Protein AF-A0A4D9DCH9-F1 (afdb_monomer)

Radius of gyration: 17.8 Å; Cα contacts (8 Å, |Δi|>4): 34; chains: 1; bounding box: 40×25×42 Å

Nearest PDB structures (foldseek):
  8eld-assembly1_J  TM=4.268E-01  e=7.715E+00  Shigella phage Buco
  8eld-assembly1_H-3  TM=4.179E-01  e=8.736E+00  Shigella phage Buco
  8eld-assembly1_H-5  TM=4.179E-01  e=8.736E+00  Shigella phage Buco
  8eld-assembly1_H-7  TM=4.179E-01  e=8.736E+00  Shigella phage Buco

pLDDT: mean 89.06, std 9.92, range [58.44, 98.38]

Solvent-accessible surface area (backbone atoms only — not comparable to full-atom values): 5728 Å² total; per-residue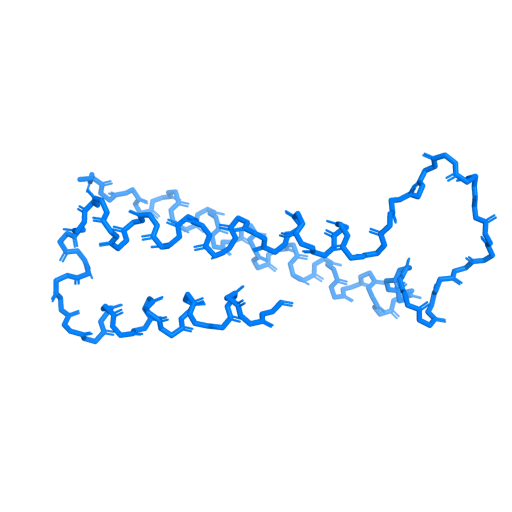 (Å²): 132,87,84,57,68,69,58,55,50,51,52,52,51,49,53,52,51,52,51,51,50,50,49,63,47,44,75,76,48,70,69,72,50,80,94,52,46,66,80,90,64,71,71,89,81,60,71,59,66,70,58,49,52,49,67,67,45,44,59,66,19,51,54,58,46,48,43,64,74,76,57,68,45,80,78,47,63,50,65,68,49,36,49,57,53,48,52,49,30,55,52,41,72,75,103

Organism: NCBI:txid55544

Secondary structure (DSSP, 8-state):
----HHHHHHHHHHHHHHHHHHHHHHTTS--SSGGG--S---GGG---HHHHHHHHHHHHHHHHHHIIIII--GGG-SHHHHHHHHHHHHHHHH-

Structure (mmCIF, N/CA/C/O backbone):
data_AF-A0A4D9DCH9-F1
#
_entry.id   AF-A0A4D9DCH9-F1
#
loop_
_atom_site.group_PDB
_atom_site.id
_atom_site.type_symbol
_atom_site.label_atom_id
_atom_site.label_alt_id
_atom_site.label_comp_id
_atom_site.label_asym_id
_atom_site.label_entity_id
_atom_site.label_seq_id
_atom_site.pdbx_PDB_ins_code
_atom_site.Cartn_x
_atom_site.Cartn_y
_atom_site.Cartn_z
_atom_site.occupancy
_atom_site.B_iso_or_equiv
_atom_site.auth_seq_id
_atom_site.auth_comp_id
_atom_site.auth_asym_id
_atom_site.auth_atom_id
_atom_site.pdbx_PDB_model_num
ATOM 1 N N . MET A 1 1 ? -14.049 -9.104 17.019 1.00 58.44 1 MET A N 1
ATOM 2 C CA . MET A 1 1 ? -12.603 -9.196 16.699 1.00 58.44 1 MET A CA 1
ATOM 3 C C . MET A 1 1 ? -11.830 -8.583 17.853 1.00 58.44 1 MET A C 1
ATOM 5 O O . MET A 1 1 ? -12.034 -7.407 18.130 1.00 58.44 1 MET A O 1
ATOM 9 N N . GLN A 1 2 ? -11.020 -9.369 18.563 1.00 72.00 2 GLN A N 1
ATOM 10 C CA . GLN A 1 2 ? -10.140 -8.842 19.611 1.00 72.00 2 GLN A CA 1
ATOM 11 C C . GLN A 1 2 ? -9.042 -7.993 18.959 1.00 72.00 2 GLN A C 1
ATOM 13 O O . GLN A 1 2 ? -8.495 -8.366 17.922 1.00 72.00 2 GLN A O 1
ATOM 18 N N . CYS A 1 3 ? -8.765 -6.820 19.524 1.00 79.94 3 CYS A N 1
ATOM 19 C CA . CYS A 1 3 ? -7.698 -5.958 19.030 1.00 79.94 3 CYS A CA 1
ATOM 20 C C . CYS A 1 3 ? -6.360 -6.455 19.578 1.00 79.94 3 CYS A C 1
ATOM 22 O O . CYS A 1 3 ? -6.206 -6.540 20.793 1.00 79.94 3 CYS A O 1
ATOM 24 N N . SER A 1 4 ? -5.410 -6.763 18.690 1.00 91.50 4 SER A N 1
ATOM 25 C CA . SER A 1 4 ? -4.030 -7.077 19.066 1.00 91.50 4 SER A CA 1
ATOM 26 C C . SER A 1 4 ? -3.138 -5.851 18.827 1.00 91.50 4 SER A C 1
ATOM 28 O O . SER A 1 4 ? -2.768 -5.582 17.679 1.00 91.50 4 SER A O 1
ATOM 30 N N . PRO A 1 5 ? -2.817 -5.065 19.873 1.00 92.06 5 PRO A N 1
ATOM 31 C CA . PRO A 1 5 ? -2.019 -3.849 19.724 1.00 92.06 5 PRO A CA 1
ATOM 32 C C . PRO A 1 5 ? -0.573 -4.154 19.312 1.00 92.06 5 PRO A C 1
ATOM 34 O O . PRO A 1 5 ? 0.013 -3.395 18.545 1.00 92.06 5 PRO A O 1
ATOM 37 N N . SER A 1 6 ? -0.018 -5.284 19.759 1.00 95.50 6 SER A N 1
ATOM 38 C CA . SER A 1 6 ? 1.328 -5.728 19.383 1.00 95.50 6 SER A CA 1
ATOM 39 C C . SER A 1 6 ? 1.427 -6.030 17.891 1.00 95.50 6 SER A C 1
ATOM 41 O O . SER A 1 6 ? 2.376 -5.596 17.242 1.00 95.50 6 SER A O 1
ATOM 43 N N . LEU A 1 7 ? 0.421 -6.705 17.324 1.00 95.31 7 LEU A N 1
ATOM 44 C CA . LEU A 1 7 ? 0.368 -6.977 15.890 1.00 95.31 7 LEU A CA 1
ATOM 45 C C . LEU A 1 7 ? 0.232 -5.681 15.079 1.00 95.31 7 LEU A C 1
ATOM 47 O O . LEU A 1 7 ? 0.936 -5.503 14.088 1.00 95.31 7 LEU A O 1
ATOM 51 N N . ALA A 1 8 ? -0.639 -4.762 15.510 1.00 94.00 8 ALA A N 1
ATOM 52 C CA . ALA A 1 8 ? -0.814 -3.472 14.842 1.00 94.00 8 ALA A CA 1
ATOM 53 C C . ALA A 1 8 ? 0.487 -2.653 14.826 1.00 94.00 8 ALA A C 1
ATOM 55 O O . ALA A 1 8 ? 0.859 -2.105 13.787 1.00 94.00 8 ALA A O 1
ATOM 56 N N . LEU A 1 9 ? 1.207 -2.614 15.952 1.00 97.12 9 LEU A N 1
ATOM 57 C CA . LEU A 1 9 ? 2.499 -1.940 16.050 1.00 97.12 9 LEU A CA 1
ATOM 58 C C . LEU A 1 9 ? 3.560 -2.612 15.169 1.00 97.12 9 LEU A C 1
ATOM 60 O O . LEU A 1 9 ? 4.267 -1.912 14.450 1.00 97.12 9 LEU A O 1
ATOM 64 N N . ALA A 1 10 ? 3.639 -3.946 15.178 1.00 97.81 10 ALA A N 1
ATOM 65 C CA . ALA A 1 10 ? 4.606 -4.701 14.382 1.00 97.81 10 ALA A CA 1
ATOM 66 C C . ALA A 1 10 ? 4.404 -4.517 12.868 1.00 97.81 10 ALA A C 1
ATOM 68 O O . ALA A 1 10 ? 5.366 -4.321 12.132 1.00 97.81 10 ALA A O 1
ATOM 69 N N . LEU A 1 11 ? 3.158 -4.540 12.387 1.00 96.94 11 LEU A N 1
ATOM 70 C CA . LEU A 1 11 ? 2.865 -4.306 10.969 1.00 96.94 11 LEU A CA 1
ATOM 71 C C . LEU A 1 11 ? 3.126 -2.849 10.566 1.00 96.94 11 LEU A C 1
ATOM 73 O O . LEU A 1 11 ? 3.633 -2.594 9.475 1.00 96.94 11 LEU A O 1
ATOM 77 N N . SER A 1 12 ? 2.830 -1.898 11.456 1.00 97.56 12 SER A N 1
ATOM 78 C CA . SER A 1 12 ? 3.096 -0.475 11.210 1.00 97.56 12 SER A CA 1
ATOM 79 C C . SER A 1 12 ? 4.599 -0.181 11.166 1.00 97.56 12 SER A C 1
ATOM 81 O O . SER A 1 12 ? 5.058 0.549 10.286 1.00 97.56 12 SER A O 1
ATOM 83 N N . SER A 1 13 ? 5.383 -0.776 12.072 1.00 98.12 13 SER A N 1
ATOM 84 C CA . SER A 1 13 ? 6.841 -0.628 12.081 1.00 98.12 13 SER A CA 1
ATOM 85 C C . SER A 1 13 ? 7.484 -1.303 10.872 1.00 98.12 13 SER A C 1
ATOM 87 O O . SER A 1 13 ? 8.368 -0.713 10.253 1.00 98.12 13 SER A O 1
ATOM 89 N N . LEU A 1 14 ? 6.997 -2.484 10.475 1.00 98.25 14 LEU A N 1
ATOM 90 C CA . LEU A 1 14 ? 7.433 -3.162 9.257 1.00 98.25 14 LEU A CA 1
ATOM 91 C C . LEU A 1 14 ? 7.181 -2.300 8.014 1.00 98.25 14 LEU A C 1
ATOM 93 O O . LEU A 1 14 ? 8.078 -2.160 7.186 1.00 98.25 14 LEU A O 1
ATOM 97 N N . LEU A 1 15 ? 5.997 -1.689 7.895 1.00 98.06 15 LEU A N 1
ATOM 98 C CA . LEU A 1 15 ? 5.672 -0.798 6.778 1.00 98.06 15 LEU A CA 1
ATOM 99 C C . LEU A 1 15 ? 6.616 0.412 6.727 1.00 98.06 15 LEU A C 1
ATOM 101 O O . LEU A 1 15 ? 7.127 0.745 5.658 1.00 98.06 15 LEU A O 1
ATOM 105 N N . GLY A 1 16 ? 6.893 1.032 7.878 1.00 98.38 16 GLY A N 1
ATOM 106 C CA . GLY A 1 16 ? 7.848 2.138 7.981 1.00 98.38 16 GLY A CA 1
ATOM 107 C C . GLY A 1 16 ? 9.278 1.729 7.608 1.00 98.38 16 GLY A C 1
ATOM 108 O O . GLY A 1 16 ? 9.931 2.416 6.824 1.00 98.38 16 GLY A O 1
ATOM 109 N N . ALA A 1 17 ? 9.748 0.582 8.107 1.00 98.38 17 ALA A N 1
ATOM 110 C CA . ALA A 1 17 ? 11.076 0.050 7.809 1.00 98.38 17 ALA A CA 1
ATOM 111 C C . ALA A 1 17 ? 11.242 -0.305 6.322 1.00 98.38 17 ALA A C 1
ATOM 113 O O . ALA A 1 17 ? 12.250 0.052 5.712 1.00 98.38 17 ALA A O 1
ATOM 114 N N . LEU A 1 18 ? 10.239 -0.952 5.718 1.00 98.25 18 LEU A N 1
ATOM 115 C CA . LEU A 1 18 ? 10.215 -1.232 4.281 1.00 98.25 18 LEU A CA 1
ATOM 116 C C . LEU A 1 18 ? 10.193 0.061 3.464 1.00 98.25 18 LEU A C 1
ATOM 118 O O . LEU A 1 18 ? 10.932 0.166 2.490 1.00 98.25 18 LEU A O 1
ATOM 122 N N . GLY A 1 19 ? 9.403 1.058 3.871 1.00 97.44 19 GLY A N 1
ATOM 123 C CA . GLY A 1 19 ? 9.372 2.370 3.227 1.00 97.44 19 GLY A CA 1
ATOM 124 C C . GLY A 1 19 ? 10.735 3.065 3.249 1.00 97.44 19 GLY A C 1
ATOM 125 O O . GLY A 1 19 ? 11.197 3.542 2.214 1.00 97.44 19 GLY A O 1
ATOM 126 N N . PHE A 1 20 ? 11.417 3.059 4.397 1.00 98.06 20 PHE A N 1
ATOM 127 C CA . PHE A 1 20 ? 12.762 3.621 4.528 1.00 98.06 20 PHE A CA 1
ATOM 128 C C . PHE A 1 20 ? 13.790 2.860 3.683 1.00 98.06 20 PHE A C 1
ATOM 130 O O . PHE A 1 20 ? 14.559 3.472 2.944 1.00 98.06 20 PHE A O 1
ATOM 137 N N . LEU 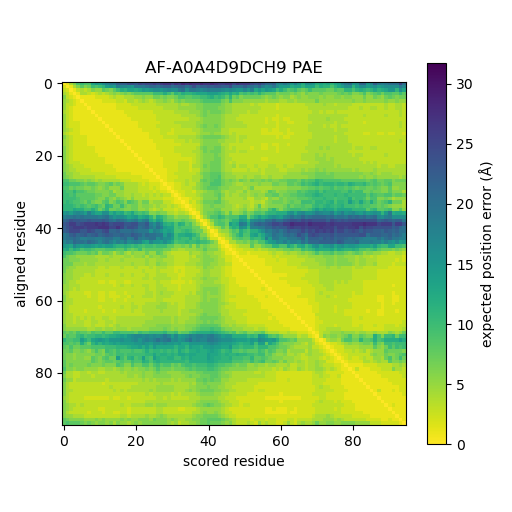A 1 21 ? 13.764 1.526 3.722 1.00 97.50 21 LEU A N 1
ATOM 138 C CA . LEU A 1 21 ? 14.630 0.691 2.893 1.00 97.50 21 LEU A CA 1
ATOM 139 C C . LEU A 1 21 ? 14.416 0.983 1.403 1.00 97.50 21 LEU A C 1
ATOM 141 O O . LEU A 1 21 ? 15.379 1.219 0.674 1.00 97.50 21 LEU A O 1
ATOM 145 N N . LEU A 1 22 ? 13.160 1.006 0.950 1.00 96.00 22 LEU A N 1
ATOM 146 C CA . LEU A 1 22 ? 12.811 1.315 -0.433 1.00 96.00 22 LEU A CA 1
ATOM 147 C C . LEU A 1 22 ? 13.245 2.727 -0.816 1.00 96.00 22 LEU A C 1
ATOM 149 O O . LEU A 1 22 ? 13.735 2.906 -1.927 1.00 96.00 22 LEU A O 1
ATOM 153 N N . LEU A 1 23 ? 13.128 3.712 0.075 1.00 96.69 23 LEU A N 1
ATOM 154 C CA . LEU A 1 23 ? 13.649 5.056 -0.158 1.00 96.69 23 LEU A CA 1
ATOM 155 C C . LEU A 1 23 ? 15.168 5.021 -0.374 1.00 96.69 23 LEU A C 1
ATOM 157 O O . LEU A 1 23 ? 15.643 5.502 -1.400 1.00 96.69 23 LEU A O 1
ATOM 161 N N . CYS A 1 24 ? 15.927 4.386 0.523 1.00 97.12 24 CYS A N 1
ATOM 162 C CA . CYS A 1 24 ? 17.379 4.248 0.385 1.00 97.12 24 CYS A CA 1
ATOM 163 C C . CYS A 1 24 ? 17.789 3.549 -0.919 1.00 97.12 24 CYS A C 1
ATOM 165 O O . CYS A 1 24 ? 18.776 3.939 -1.543 1.00 97.12 24 CYS A O 1
ATOM 167 N N . LEU A 1 25 ? 17.038 2.530 -1.344 1.00 94.94 25 LEU A N 1
ATOM 168 C CA . LEU A 1 25 ? 17.274 1.833 -2.609 1.00 94.94 25 LEU A CA 1
ATOM 169 C C . LEU A 1 25 ? 16.939 2.717 -3.818 1.00 94.94 25 LEU A C 1
ATOM 171 O O . LEU A 1 25 ? 17.740 2.791 -4.748 1.00 94.94 25 LEU A O 1
ATOM 175 N N . ASN A 1 26 ? 15.812 3.436 -3.784 1.00 93.44 26 ASN A N 1
ATOM 176 C CA . ASN A 1 26 ? 15.380 4.315 -4.876 1.00 93.44 26 ASN A CA 1
ATOM 177 C C . ASN A 1 26 ? 16.281 5.546 -5.054 1.00 93.44 26 ASN A C 1
ATOM 179 O O . ASN A 1 26 ? 16.374 6.063 -6.163 1.00 93.44 26 ASN A O 1
ATOM 183 N N . LEU A 1 27 ? 16.991 5.978 -4.004 1.00 94.38 27 LEU A N 1
ATOM 184 C CA . LEU A 1 27 ? 18.042 6.997 -4.113 1.00 94.38 27 LEU A CA 1
ATOM 185 C C . LEU A 1 27 ? 19.254 6.518 -4.928 1.00 94.38 27 LEU A C 1
ATOM 187 O O . LEU A 1 27 ? 19.985 7.342 -5.471 1.00 94.38 27 LEU A O 1
ATOM 191 N N . ARG A 1 28 ? 19.484 5.201 -5.011 1.00 93.38 28 ARG A N 1
ATOM 192 C CA . ARG A 1 28 ? 20.593 4.611 -5.779 1.00 93.38 28 ARG A CA 1
ATOM 193 C C . ARG A 1 28 ? 20.171 4.222 -7.189 1.00 93.38 28 ARG A C 1
ATOM 195 O O . ARG A 1 28 ? 20.925 4.440 -8.131 1.00 93.38 28 ARG A O 1
ATOM 202 N N . ALA A 1 29 ? 18.996 3.616 -7.326 1.00 90.31 29 ALA A N 1
ATOM 203 C CA . ALA A 1 29 ? 18.461 3.184 -8.607 1.00 90.31 29 ALA A CA 1
ATOM 204 C C . ALA A 1 29 ? 16.926 3.230 -8.594 1.00 90.31 29 ALA A C 1
ATOM 206 O O . ALA A 1 29 ? 16.318 2.704 -7.660 1.00 90.31 29 ALA A O 1
ATOM 207 N N . PRO A 1 30 ? 16.281 3.804 -9.624 1.00 88.25 30 PRO A N 1
ATOM 208 C CA . PRO A 1 30 ? 14.829 3.874 -9.681 1.00 88.25 30 PRO A CA 1
ATOM 209 C C . PRO A 1 30 ? 14.203 2.483 -9.828 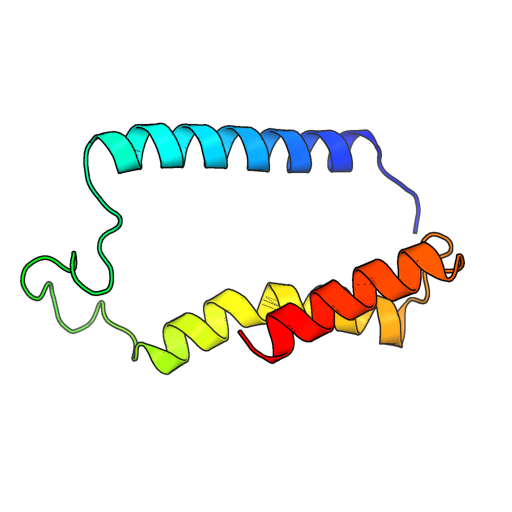1.00 88.25 30 PRO A C 1
ATOM 211 O O . PRO A 1 30 ? 14.781 1.572 -10.427 1.00 88.25 30 PRO A O 1
ATOM 214 N N . ALA A 1 31 ? 12.974 2.336 -9.334 1.00 85.88 31 ALA A N 1
ATOM 215 C CA . ALA A 1 31 ? 12.186 1.129 -9.543 1.00 85.88 31 ALA A CA 1
ATOM 216 C C . ALA A 1 31 ? 12.060 0.788 -11.042 1.00 85.88 31 ALA A C 1
ATOM 218 O O . ALA A 1 31 ? 11.708 1.633 -11.866 1.00 85.88 31 ALA A O 1
ATOM 219 N N . ARG A 1 32 ? 12.324 -0.480 -11.381 1.00 85.56 32 ARG A N 1
ATOM 220 C CA . ARG A 1 32 ? 12.423 -0.998 -12.757 1.00 85.56 32 ARG A CA 1
ATOM 221 C C . ARG A 1 32 ? 11.059 -1.248 -13.410 1.00 85.56 32 ARG A C 1
ATOM 223 O O . ARG A 1 32 ? 10.760 -2.357 -13.846 1.00 85.56 32 ARG A O 1
ATOM 230 N N . TYR A 1 33 ? 10.225 -0.219 -13.473 1.00 85.50 33 TYR A N 1
ATOM 231 C CA . TYR A 1 33 ? 8.955 -0.232 -14.196 1.00 85.50 33 TYR A CA 1
ATOM 232 C C . TYR A 1 33 ? 8.765 1.075 -14.980 1.00 85.50 33 TYR A C 1
ATOM 234 O O . TYR A 1 33 ? 9.439 2.080 -14.729 1.00 85.50 33 TYR A O 1
ATOM 242 N N . GLY A 1 34 ? 7.852 1.071 -15.955 1.00 85.31 34 GLY A N 1
ATOM 243 C CA . GLY A 1 34 ? 7.555 2.250 -16.770 1.00 85.31 34 GLY A CA 1
ATOM 244 C C . GLY A 1 34 ? 8.788 2.753 -17.527 1.00 85.31 34 GLY A C 1
ATOM 245 O O . GLY A 1 34 ? 9.473 1.979 -18.189 1.00 85.31 34 GLY A O 1
ATOM 246 N N . LYS A 1 35 ? 9.097 4.050 -17.406 1.00 85.31 35 LYS A N 1
ATOM 247 C CA . LYS A 1 35 ? 10.220 4.685 -18.123 1.00 85.31 35 LYS A CA 1
ATOM 248 C C . LYS A 1 35 ? 11.609 4.173 -17.715 1.00 85.31 35 LYS A C 1
ATOM 250 O O . LYS A 1 35 ? 12.553 4.339 -18.475 1.00 85.31 35 LYS A O 1
ATOM 255 N N . HIS A 1 36 ? 11.734 3.576 -16.527 1.00 83.50 36 HIS A N 1
ATOM 256 C CA . HIS A 1 36 ? 12.995 3.021 -16.015 1.00 83.50 36 HIS A CA 1
ATOM 257 C C . HIS A 1 36 ? 13.087 1.506 -16.221 1.00 83.50 36 HIS A C 1
ATOM 259 O O . HIS A 1 36 ? 13.904 0.831 -15.595 1.00 83.50 36 HIS A O 1
ATOM 265 N N . GLN A 1 37 ? 12.222 0.945 -17.067 1.00 79.81 37 GLN A N 1
ATOM 266 C CA . GLN A 1 37 ? 12.338 -0.443 -17.465 1.00 79.81 37 GLN A CA 1
ATOM 267 C C . GLN A 1 37 ? 13.604 -0.612 -18.316 1.00 79.81 37 GLN A C 1
ATOM 269 O O . GLN A 1 37 ? 13.671 -0.166 -19.460 1.00 79.81 37 GLN A O 1
ATOM 274 N N . GLU A 1 38 ? 14.624 -1.243 -17.734 1.00 71.88 38 GLU A N 1
ATOM 275 C CA . GLU A 1 38 ? 15.832 -1.644 -18.454 1.00 71.88 38 GLU A CA 1
ATOM 276 C C . GLU A 1 38 ? 15.491 -2.630 -19.592 1.00 71.88 38 GLU A C 1
ATOM 278 O O . GLU A 1 38 ? 14.389 -3.190 -19.648 1.00 71.88 38 GLU A O 1
ATOM 283 N N . LYS A 1 39 ? 16.449 -2.827 -20.514 1.00 69.50 39 LYS A N 1
ATOM 284 C CA . LYS A 1 39 ? 16.316 -3.642 -21.734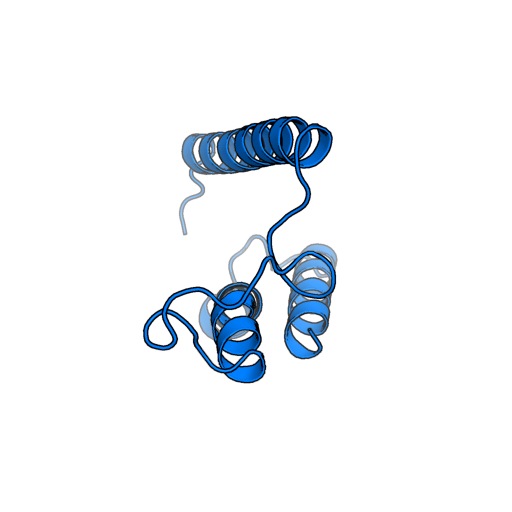 1.00 69.50 39 LYS A CA 1
ATOM 285 C C . LYS A 1 39 ? 15.516 -4.930 -21.492 1.00 69.50 39 LYS A C 1
ATOM 287 O O . LYS A 1 39 ? 15.703 -5.572 -20.459 1.00 69.50 39 LYS A O 1
ATOM 292 N N . PRO A 1 40 ? 14.664 -5.335 -22.452 1.00 61.56 40 PRO A N 1
ATOM 293 C CA . PRO A 1 40 ? 13.743 -6.451 -22.292 1.00 61.56 40 PRO A CA 1
ATOM 294 C C . PRO A 1 40 ? 14.444 -7.705 -21.742 1.00 61.56 40 PRO A C 1
ATOM 296 O O . PRO A 1 40 ? 15.140 -8.404 -22.472 1.00 61.56 40 PRO A O 1
ATOM 299 N N . GLY A 1 41 ? 14.232 -8.003 -20.455 1.00 63.50 41 GLY A N 1
ATOM 300 C CA . GLY A 1 41 ? 14.609 -9.279 -19.848 1.00 63.50 41 GLY A CA 1
ATOM 301 C C . GLY A 1 41 ? 13.802 -10.437 -20.444 1.00 63.50 41 GLY A C 1
ATOM 302 O O . GLY A 1 41 ? 12.928 -10.231 -21.294 1.00 63.50 41 GLY A O 1
ATOM 303 N N . LYS A 1 42 ? 14.065 -11.667 -19.991 1.00 67.12 42 LYS A N 1
ATOM 304 C CA . LYS A 1 42 ? 13.425 -12.878 -20.530 1.00 67.12 42 LYS A CA 1
ATOM 305 C C . LYS A 1 42 ? 11.887 -12.715 -20.619 1.00 67.12 42 LYS A C 1
ATOM 307 O O . LYS A 1 42 ? 11.262 -12.376 -19.614 1.00 67.12 42 LYS A O 1
ATOM 312 N N . PRO A 1 43 ? 11.265 -12.926 -21.794 1.00 59.72 43 PRO A N 1
ATOM 313 C CA . PRO A 1 43 ? 9.854 -12.599 -22.033 1.00 59.72 43 PRO A CA 1
ATOM 314 C C . PRO A 1 43 ? 8.865 -13.382 -21.156 1.00 59.72 43 PRO A C 1
ATOM 316 O O . PRO A 1 43 ? 7.805 -12.856 -20.841 1.00 59.72 43 PRO A O 1
ATOM 319 N N . TRP A 1 44 ? 9.227 -14.580 -20.688 1.00 64.50 44 TRP A N 1
ATOM 320 C CA . TRP A 1 44 ? 8.392 -15.402 -19.800 1.00 64.50 44 TRP A CA 1
ATOM 321 C C . TRP A 1 44 ? 8.253 -14.853 -18.372 1.00 64.50 44 TRP A C 1
ATOM 323 O O . TRP A 1 44 ? 7.364 -15.274 -17.642 1.00 64.50 44 TRP A O 1
ATOM 333 N N . ALA A 1 45 ? 9.099 -13.903 -17.966 1.00 68.06 45 ALA A N 1
ATOM 334 C CA . ALA A 1 45 ? 9.018 -13.253 -16.658 1.00 68.06 45 ALA A CA 1
ATOM 335 C C . ALA A 1 45 ? 8.138 -11.986 -16.673 1.00 68.06 45 ALA A C 1
ATOM 337 O O . ALA A 1 45 ? 8.173 -11.203 -15.725 1.00 68.06 45 ALA A O 1
ATOM 338 N N . ARG A 1 46 ? 7.384 -11.736 -17.756 1.00 77.31 46 ARG A N 1
ATOM 339 C CA . ARG A 1 46 ? 6.518 -10.559 -17.889 1.00 77.31 46 ARG A CA 1
ATOM 340 C C . ARG A 1 46 ? 5.050 -10.942 -17.920 1.00 77.31 46 ARG A C 1
ATOM 342 O O . ARG A 1 46 ? 4.618 -11.769 -18.713 1.00 77.31 46 ARG A O 1
ATOM 349 N N . VAL A 1 47 ? 4.287 -10.252 -17.085 1.00 86.50 47 VAL A N 1
ATOM 350 C CA . VAL A 1 47 ? 2.827 -10.250 -17.097 1.00 86.50 47 VAL A CA 1
ATOM 351 C C . VAL A 1 47 ? 2.320 -9.004 -17.831 1.00 86.50 47 VAL A C 1
ATOM 353 O O . VAL A 1 47 ? 2.998 -7.970 -17.814 1.00 86.50 47 VAL A O 1
ATOM 356 N N . PRO A 1 48 ? 1.139 -9.056 -18.475 1.00 89.62 48 PRO A N 1
ATOM 357 C CA . PRO A 1 48 ? 0.517 -7.866 -19.042 1.00 89.62 48 PRO A CA 1
ATOM 358 C C . PRO A 1 48 ? 0.363 -6.789 -17.966 1.00 89.62 48 PRO A C 1
ATOM 360 O O . PRO A 1 48 ? -0.158 -7.068 -16.887 1.00 89.62 48 PRO A O 1
ATOM 363 N N . ALA A 1 49 ? 0.785 -5.556 -18.258 1.00 88.62 49 ALA A N 1
ATOM 364 C CA . ALA A 1 49 ? 0.820 -4.478 -17.266 1.00 88.62 49 ALA A CA 1
ATOM 365 C C . ALA A 1 49 ? -0.543 -4.246 -16.593 1.00 88.62 49 ALA A C 1
ATOM 367 O O . ALA A 1 49 ? -0.603 -4.053 -15.386 1.00 88.62 49 ALA A O 1
ATOM 368 N N . ARG A 1 50 ? -1.641 -4.342 -17.355 1.00 91.00 50 ARG A N 1
ATOM 369 C CA . ARG A 1 50 ?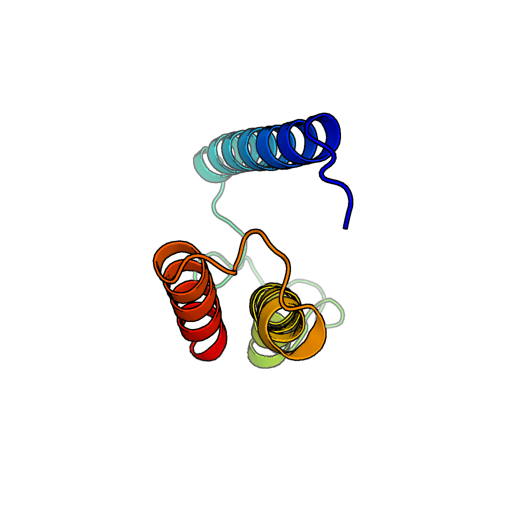 -3.007 -4.222 -16.819 1.00 91.00 50 ARG A CA 1
ATOM 370 C C . ARG A 1 50 ? -3.314 -5.297 -15.777 1.00 91.00 50 ARG A C 1
ATOM 372 O O . ARG A 1 50 ? -3.851 -4.981 -14.726 1.00 91.00 50 ARG A O 1
ATOM 379 N N . CYS A 1 51 ? -2.941 -6.548 -16.050 1.00 92.06 51 CYS A N 1
ATOM 380 C CA . CYS A 1 51 ? -3.115 -7.647 -15.103 1.00 92.06 51 CYS A CA 1
ATOM 381 C C . CYS A 1 51 ? -2.221 -7.457 -13.876 1.00 92.06 51 CYS A C 1
ATOM 383 O O . CYS A 1 51 ? -2.682 -7.660 -12.763 1.00 92.06 51 CYS A O 1
ATOM 385 N N . ALA A 1 52 ? -0.968 -7.036 -14.073 1.00 92.00 52 ALA A N 1
ATOM 386 C CA . ALA A 1 52 ? -0.035 -6.788 -12.979 1.00 92.00 52 ALA A CA 1
ATOM 387 C C . ALA A 1 52 ? -0.585 -5.745 -11.997 1.00 92.00 52 ALA A C 1
ATOM 389 O O . ALA A 1 52 ? -0.688 -6.028 -10.810 1.00 92.00 52 ALA A O 1
ATOM 390 N N . TRP A 1 53 ? -1.003 -4.584 -12.510 1.00 93.19 53 TRP A N 1
ATOM 391 C CA . TRP A 1 53 ? -1.592 -3.514 -11.705 1.00 93.19 53 TRP A CA 1
ATOM 392 C C . TRP A 1 53 ? -2.900 -3.946 -11.048 1.00 93.19 53 TRP A C 1
ATOM 394 O O . TRP A 1 53 ? -3.053 -3.771 -9.844 1.00 93.19 53 TRP A O 1
ATOM 404 N N . PHE A 1 54 ? -3.799 -4.591 -11.798 1.00 95.31 54 PHE A N 1
ATOM 405 C CA . PHE A 1 54 ? -5.065 -5.064 -11.244 1.00 95.31 54 PHE A CA 1
ATOM 406 C C . PHE A 1 54 ? -4.848 -6.041 -10.082 1.00 95.31 54 PHE A C 1
ATOM 408 O O . PHE A 1 54 ? -5.375 -5.823 -8.997 1.00 95.31 54 PHE A O 1
ATOM 415 N N . LEU A 1 55 ? -4.038 -7.091 -10.269 1.00 95.25 55 LEU A N 1
ATOM 416 C CA . LEU A 1 55 ? -3.776 -8.067 -9.206 1.00 95.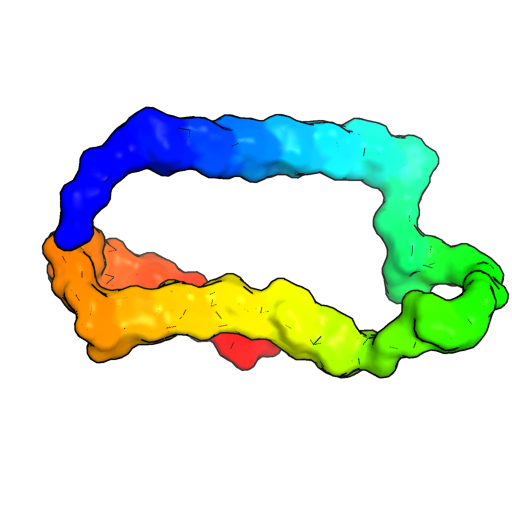25 55 LEU A CA 1
ATOM 417 C C . LEU A 1 55 ? -3.014 -7.458 -8.022 1.00 95.25 55 LEU A C 1
ATOM 419 O O . LEU A 1 55 ? -3.236 -7.881 -6.890 1.00 95.25 55 LEU A O 1
ATOM 423 N N . GLN A 1 56 ? -2.118 -6.502 -8.271 1.00 95.00 56 GLN A N 1
ATOM 424 C CA . GLN A 1 56 ? -1.334 -5.850 -7.226 1.00 95.00 56 GLN A CA 1
ATOM 425 C C . GLN A 1 56 ? -2.197 -4.950 -6.331 1.00 95.00 56 GLN A C 1
ATOM 427 O O . GLN A 1 56 ? -2.017 -4.955 -5.115 1.00 95.00 56 GLN A O 1
ATOM 432 N N . GLU A 1 57 ? -3.124 -4.189 -6.910 1.00 95.94 57 GLU A N 1
ATOM 433 C CA . GLU A 1 57 ? -3.928 -3.200 -6.180 1.00 95.94 57 GLU A CA 1
ATOM 434 C C . GLU A 1 57 ? -5.229 -3.798 -5.602 1.00 95.94 57 GLU A C 1
ATOM 436 O O . GLU A 1 57 ? -5.736 -3.317 -4.585 1.00 95.94 57 GLU A O 1
ATOM 441 N N . LEU A 1 58 ? -5.736 -4.900 -6.176 1.00 96.25 58 LEU A N 1
ATOM 442 C CA . LEU A 1 58 ? -6.979 -5.563 -5.757 1.00 96.25 58 LEU A CA 1
ATOM 443 C C . LEU A 1 58 ? -7.068 -5.885 -4.249 1.00 96.25 58 LEU A C 1
ATOM 445 O O . LEU A 1 58 ? -8.138 -5.654 -3.680 1.00 96.25 58 LEU A O 1
ATOM 449 N N . PRO A 1 59 ? -6.022 -6.381 -3.551 1.00 96.75 59 PRO A N 1
ATOM 450 C CA . PRO A 1 59 ? -6.113 -6.685 -2.120 1.00 96.75 59 PRO A CA 1
ATOM 451 C C . PRO A 1 59 ? -6.420 -5.451 -1.265 1.00 96.75 59 PRO A C 1
ATOM 453 O O . PRO A 1 59 ? -7.177 -5.545 -0.295 1.00 96.75 59 PRO A O 1
ATOM 456 N N . SER A 1 60 ? -5.876 -4.293 -1.649 1.00 95.81 60 SER A N 1
ATOM 457 C CA . SER A 1 60 ? -6.097 -3.020 -0.961 1.00 95.81 60 SER A CA 1
ATOM 458 C C . SER A 1 60 ? -7.537 -2.530 -1.109 1.00 95.81 60 SER A C 1
ATOM 460 O O . SER A 1 60 ? -8.047 -1.877 -0.208 1.00 95.81 60 SER A O 1
ATOM 462 N N . PHE A 1 61 ? -8.235 -2.885 -2.189 1.00 96.50 61 PHE A N 1
ATOM 463 C CA . PHE A 1 61 ? -9.673 -2.635 -2.316 1.00 96.50 61 PHE A CA 1
ATOM 464 C C . PHE A 1 61 ? -10.512 -3.700 -1.597 1.00 96.50 61 PHE A C 1
ATOM 466 O O . PHE A 1 61 ? -11.388 -3.387 -0.788 1.00 96.50 61 PHE A O 1
ATOM 473 N N . LEU A 1 62 ? -10.245 -4.974 -1.890 1.00 96.31 62 LEU A N 1
ATOM 474 C CA . LEU A 1 62 ? -11.118 -6.080 -1.517 1.00 96.31 62 LEU A CA 1
ATOM 475 C C . LEU A 1 62 ? -11.159 -6.296 -0.001 1.00 96.31 62 LEU A C 1
ATOM 477 O O . LEU A 1 62 ? -12.235 -6.505 0.557 1.00 96.31 62 LEU A O 1
ATOM 481 N N . VAL A 1 63 ? -10.014 -6.220 0.686 1.00 94.44 63 VAL A N 1
ATOM 482 C CA . VAL A 1 63 ? -9.954 -6.479 2.133 1.00 94.44 63 VAL A CA 1
ATOM 483 C C . VAL A 1 63 ? -10.769 -5.444 2.928 1.00 94.44 63 VAL A C 1
ATOM 485 O O . VAL A 1 63 ? -11.632 -5.857 3.707 1.00 94.44 63 VAL A O 1
ATOM 488 N N . PRO A 1 64 ? -10.591 -4.121 2.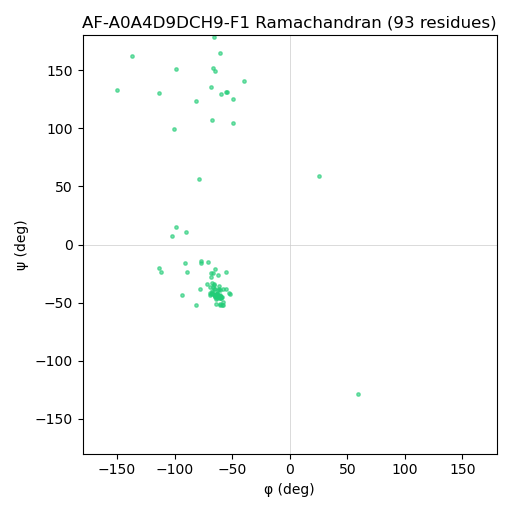742 1.00 92.62 64 PRO A N 1
ATOM 489 C CA . PRO A 1 64 ? -11.405 -3.123 3.436 1.00 92.62 64 PRO A CA 1
ATOM 490 C C . PRO A 1 64 ? -12.880 -3.141 3.021 1.00 92.62 64 PRO A C 1
ATOM 492 O O . PRO A 1 64 ? -13.746 -2.995 3.883 1.00 92.62 64 PRO A O 1
ATOM 495 N N . ALA A 1 65 ? -13.184 -3.388 1.742 1.00 93.25 65 ALA A N 1
ATOM 496 C CA . ALA A 1 65 ? -14.565 -3.484 1.270 1.00 93.25 65 ALA A CA 1
ATOM 497 C C . ALA A 1 65 ? -15.314 -4.644 1.945 1.00 93.25 65 ALA A C 1
ATOM 499 O O . ALA A 1 65 ? -16.428 -4.464 2.436 1.00 93.25 65 ALA A O 1
ATOM 500 N N . LEU A 1 66 ? -14.679 -5.816 2.056 1.00 93.06 66 LEU A N 1
ATOM 501 C CA . LEU A 1 66 ? -15.247 -6.962 2.772 1.00 93.06 66 LEU A CA 1
ATOM 502 C C . LEU A 1 66 ? -15.381 -6.695 4.278 1.00 93.06 66 LEU A C 1
ATOM 504 O O . LEU A 1 66 ? -16.352 -7.140 4.890 1.00 93.06 66 LEU A O 1
ATOM 508 N N . LEU A 1 67 ? -14.450 -5.952 4.888 1.00 91.12 67 LEU A N 1
ATOM 509 C CA . LEU A 1 67 ? -14.564 -5.549 6.295 1.00 91.12 67 LEU A CA 1
ATOM 510 C C . LEU A 1 67 ? -15.775 -4.640 6.538 1.00 91.12 67 LEU A C 1
ATOM 512 O O . LEU A 1 67 ? -16.478 -4.836 7.532 1.00 91.12 67 LEU A O 1
ATOM 516 N N . LEU A 1 68 ? -16.032 -3.690 5.635 1.00 89.44 68 LEU A N 1
ATOM 517 C CA . LEU A 1 68 ? -17.209 -2.820 5.687 1.00 89.44 68 LEU A CA 1
ATOM 518 C C . LEU A 1 68 ? -18.508 -3.587 5.418 1.00 89.44 68 LEU A C 1
ATOM 520 O O . LEU A 1 68 ? -19.489 -3.363 6.118 1.00 89.44 68 LEU A O 1
ATOM 524 N N . ALA A 1 69 ? -18.515 -4.492 4.436 1.00 89.44 69 ALA A N 1
ATOM 525 C CA . ALA A 1 69 ? -19.725 -5.187 4.003 1.00 89.44 69 ALA A CA 1
ATOM 526 C C . ALA A 1 69 ? -20.149 -6.334 4.934 1.00 89.44 69 ALA A C 1
ATOM 528 O O . ALA A 1 69 ? -21.341 -6.541 5.141 1.00 89.44 69 ALA A O 1
ATOM 529 N N . LEU A 1 70 ? -19.194 -7.104 5.473 1.00 86.81 70 LEU A N 1
ATOM 530 C CA . LEU A 1 70 ? -19.490 -8.390 6.126 1.00 86.81 70 LEU A CA 1
ATOM 531 C C . LEU A 1 70 ? -19.259 -8.405 7.636 1.00 86.81 70 LEU A C 1
ATOM 533 O O . LEU A 1 70 ? -19.784 -9.277 8.326 1.00 86.81 70 LEU A O 1
ATOM 537 N N . ARG A 1 71 ? -18.405 -7.521 8.159 1.00 77.44 71 ARG A N 1
ATOM 538 C CA . ARG A 1 71 ? -17.918 -7.626 9.544 1.00 77.44 71 ARG A CA 1
ATOM 539 C C . ARG A 1 71 ? -18.390 -6.503 10.453 1.00 77.44 71 ARG A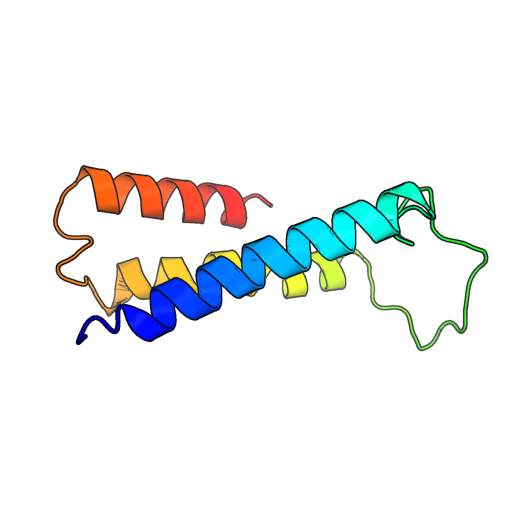 C 1
ATOM 541 O O . ARG A 1 71 ? -18.298 -6.717 11.660 1.00 77.44 71 ARG A O 1
ATOM 548 N N . SER A 1 72 ? -18.822 -5.357 9.908 1.00 71.25 72 SER A N 1
ATOM 549 C CA . SER A 1 72 ? -19.228 -4.136 10.636 1.00 71.25 72 SER A CA 1
ATOM 550 C C . SER A 1 72 ? -18.564 -4.014 12.016 1.00 71.25 72 SER A C 1
ATOM 552 O O . SER A 1 72 ? -19.235 -4.073 13.048 1.00 71.25 72 SER A O 1
ATOM 554 N N . PRO A 1 73 ? -17.218 -3.980 12.076 1.00 79.56 73 PRO A N 1
ATOM 555 C CA . PRO A 1 73 ? -16.508 -4.074 13.340 1.00 79.56 73 PRO A CA 1
ATOM 556 C C . PRO A 1 73 ? -16.822 -2.854 14.220 1.00 79.56 73 PRO A C 1
ATOM 558 O O . PRO A 1 73 ? -16.932 -1.751 13.689 1.00 79.56 73 PRO A O 1
ATOM 561 N N . PRO A 1 74 ? -16.823 -2.989 15.562 1.00 81.44 74 PRO A N 1
ATOM 562 C CA . PRO A 1 74 ? -17.152 -1.888 16.479 1.00 81.44 74 PRO A CA 1
ATOM 563 C C . PRO A 1 74 ? -16.307 -0.618 16.286 1.00 81.44 74 PRO A C 1
ATOM 565 O O . PRO A 1 74 ? -16.719 0.478 16.635 1.00 81.44 74 PRO A O 1
ATOM 568 N N . ARG A 1 75 ? -15.104 -0.741 15.710 1.00 79.94 75 ARG A N 1
ATOM 569 C CA . ARG A 1 75 ? -14.218 0.396 15.401 1.00 79.94 75 ARG A CA 1
ATOM 570 C C . ARG A 1 75 ? -14.638 1.195 14.162 1.00 79.94 75 ARG A C 1
ATOM 572 O O . ARG A 1 75 ? -14.148 2.300 13.976 1.00 79.94 75 ARG A O 1
ATOM 579 N N . LEU A 1 76 ? -15.510 0.640 13.325 1.00 81.56 76 LEU A N 1
ATOM 580 C CA . LEU A 1 76 ? -16.128 1.300 12.170 1.00 81.56 76 LEU A CA 1
ATOM 581 C C . LEU A 1 76 ? -17.575 1.739 12.471 1.00 81.56 76 LEU A C 1
ATOM 583 O O . LEU A 1 76 ? -18.276 2.194 11.566 1.00 81.56 76 LEU A O 1
ATOM 587 N N . GLU A 1 77 ? -18.027 1.618 13.726 1.00 83.75 77 GLU A N 1
ATOM 588 C CA . GLU A 1 77 ? -19.300 2.191 14.183 1.00 83.75 77 GLU A CA 1
ATOM 589 C C . GLU A 1 77 ? -19.307 3.722 14.125 1.00 83.75 77 GLU A C 1
ATOM 591 O O . GLU A 1 77 ? -20.248 4.278 13.556 1.00 83.75 77 GLU A O 1
ATOM 596 N N . PRO A 1 78 ? -18.264 4.433 14.606 1.00 91.69 78 PRO A N 1
ATOM 597 C CA . PRO A 1 78 ? -18.209 5.877 14.445 1.00 91.69 78 PRO A CA 1
ATOM 598 C C . PRO A 1 78 ? -18.226 6.260 12.963 1.00 91.69 78 PRO A C 1
ATOM 600 O O . PRO A 1 78 ? -17.407 5.774 12.174 1.00 91.69 78 PRO A O 1
ATOM 603 N N . LEU A 1 79 ? -19.117 7.188 12.600 1.00 90.12 79 LEU A N 1
ATOM 604 C CA . LEU A 1 79 ? -19.295 7.646 11.219 1.00 90.12 79 LEU A CA 1
ATOM 605 C C . LEU A 1 79 ? -17.969 8.093 10.587 1.00 90.12 79 LEU A C 1
ATOM 607 O O . LEU A 1 79 ? -17.679 7.728 9.453 1.00 90.12 79 LEU A O 1
ATOM 611 N N . GLY A 1 80 ? -17.127 8.813 11.335 1.00 92.62 80 GLY A N 1
ATOM 612 C CA . GLY A 1 80 ? -15.820 9.266 10.850 1.00 92.62 80 GLY A CA 1
ATOM 613 C C . GLY A 1 80 ? -14.897 8.116 10.433 1.00 92.62 80 GLY A C 1
ATOM 614 O O . GLY A 1 80 ? -14.316 8.150 9.351 1.00 92.62 80 GLY A O 1
ATOM 615 N N . CYS A 1 81 ? -14.806 7.054 11.239 1.00 90.94 81 CYS A N 1
ATOM 616 C CA . CYS A 1 81 ? -13.994 5.879 10.914 1.00 90.94 81 CYS A CA 1
ATOM 617 C C . CYS A 1 81 ? -14.533 5.141 9.681 1.00 90.94 81 CYS A C 1
ATOM 619 O O . CYS A 1 81 ? -13.757 4.690 8.836 1.00 90.94 81 CYS A O 1
ATOM 621 N N . ARG A 1 82 ? -15.862 5.064 9.548 1.00 90.75 82 ARG A N 1
ATOM 622 C CA . ARG A 1 82 ? -16.531 4.470 8.386 1.00 90.75 82 ARG A CA 1
ATOM 623 C C . ARG A 1 82 ? -16.275 5.268 7.107 1.00 90.75 82 ARG A C 1
ATOM 625 O O . ARG A 1 82 ? -15.956 4.669 6.085 1.00 90.75 82 ARG A O 1
ATOM 632 N N . LEU A 1 83 ? -16.342 6.599 7.174 1.00 94.31 83 LEU A N 1
ATOM 633 C CA . LEU A 1 83 ? -16.044 7.490 6.049 1.00 94.31 83 LEU A CA 1
ATOM 634 C C . LEU A 1 83 ? -14.579 7.390 5.615 1.00 94.31 83 LEU A C 1
ATOM 636 O O . LEU A 1 83 ? -14.314 7.263 4.425 1.00 94.31 83 LEU A O 1
ATOM 640 N N . LEU A 1 84 ? -13.631 7.373 6.558 1.00 95.31 84 LEU A N 1
ATOM 641 C CA . LEU A 1 84 ? -12.206 7.188 6.252 1.00 95.31 84 LEU A CA 1
ATOM 642 C C . LEU A 1 84 ? -11.949 5.858 5.530 1.00 95.31 84 LEU A C 1
ATOM 644 O O . LEU A 1 84 ? -11.254 5.824 4.515 1.00 95.31 84 LEU A O 1
ATOM 648 N N . CYS A 1 85 ? -12.551 4.770 6.015 1.00 93.06 85 CYS A N 1
ATOM 649 C CA . CYS A 1 85 ? -12.448 3.463 5.370 1.00 93.06 85 CYS A CA 1
ATOM 650 C C . CYS A 1 85 ? -13.134 3.444 3.990 1.00 93.06 85 CYS A C 1
ATOM 652 O O . CYS A 1 85 ? -12.591 2.882 3.039 1.00 93.06 85 CYS A O 1
ATOM 654 N N . GLY A 1 86 ? -14.280 4.115 3.846 1.00 93.75 86 GLY A N 1
ATOM 655 C CA . GLY A 1 86 ? -14.982 4.269 2.572 1.00 93.75 86 GLY A CA 1
ATOM 656 C C . GLY A 1 86 ? -14.179 5.059 1.536 1.00 93.75 86 GLY A C 1
ATOM 657 O O . GLY A 1 86 ? -14.075 4.626 0.393 1.00 93.75 86 GLY A O 1
ATOM 658 N N . MET A 1 87 ? -13.540 6.163 1.932 1.00 96.69 87 MET A N 1
ATOM 659 C CA . MET A 1 87 ? -12.648 6.929 1.054 1.00 96.69 87 MET A CA 1
ATOM 660 C C . MET A 1 87 ? -11.443 6.097 0.608 1.00 96.69 87 MET A C 1
ATOM 662 O O . MET A 1 87 ? -11.061 6.156 -0.558 1.00 96.69 87 MET A O 1
ATOM 666 N N . PHE A 1 88 ? -10.880 5.276 1.503 1.00 96.69 88 PHE A N 1
ATOM 667 C CA . PHE A 1 88 ? -9.823 4.330 1.145 1.00 96.69 88 PHE A CA 1
ATOM 668 C C . PHE A 1 88 ? -10.306 3.324 0.089 1.00 96.69 88 PHE A C 1
ATOM 670 O O . PHE A 1 88 ? -9.634 3.128 -0.921 1.00 96.69 88 PHE A O 1
ATOM 677 N N . CYS A 1 89 ? -11.499 2.747 0.267 1.00 96.06 89 CYS A N 1
ATOM 678 C CA . CYS A 1 89 ? -12.095 1.855 -0.732 1.00 96.06 89 CYS A CA 1
ATOM 679 C C . CYS A 1 89 ? -12.324 2.570 -2.069 1.00 96.06 89 CYS A C 1
ATOM 681 O O . CYS A 1 89 ? -11.966 2.035 -3.112 1.00 96.06 89 CYS A O 1
ATOM 683 N N . GLY A 1 90 ? -12.877 3.787 -2.048 1.00 96.31 90 GLY A N 1
ATOM 684 C CA . GLY A 1 90 ? -13.112 4.583 -3.254 1.00 96.31 90 GLY A CA 1
ATOM 685 C C . GLY A 1 90 ? -11.821 4.896 -4.014 1.00 96.31 90 GLY A C 1
ATOM 686 O O . GLY A 1 90 ? -11.793 4.797 -5.238 1.00 96.31 90 GLY A O 1
ATOM 687 N N . HIS A 1 91 ? -10.733 5.194 -3.296 1.00 97.12 91 HIS A N 1
ATOM 688 C CA . HIS A 1 91 ? -9.416 5.397 -3.898 1.00 97.12 91 HIS A CA 1
ATOM 689 C C . HIS A 1 91 ? -8.929 4.148 -4.645 1.00 97.12 91 HIS A C 1
ATOM 691 O O . HIS A 1 91 ? -8.586 4.248 -5.819 1.00 97.12 91 HIS A O 1
ATOM 697 N N . TYR A 1 92 ? -8.938 2.978 -3.998 1.00 96.50 92 TYR A N 1
ATOM 698 C CA . TYR A 1 92 ? -8.453 1.732 -4.607 1.00 96.50 92 TYR A CA 1
ATOM 699 C C . TYR A 1 92 ? -9.424 1.101 -5.612 1.00 96.50 92 TYR A C 1
ATOM 701 O O . TYR A 1 92 ? -9.015 0.237 -6.374 1.00 96.50 92 TYR A O 1
ATOM 709 N N . PHE A 1 93 ? -10.686 1.531 -5.653 1.00 94.44 93 PHE A N 1
ATOM 710 C CA . PHE A 1 93 ? -11.615 1.139 -6.714 1.00 94.44 93 PHE A CA 1
ATOM 711 C C . PHE A 1 93 ? -11.272 1.800 -8.059 1.00 94.44 93 PHE A C 1
ATOM 713 O O . PHE A 1 93 ? -11.475 1.202 -9.111 1.00 94.44 93 PHE A O 1
ATOM 720 N N . HIS A 1 94 ? -10.766 3.037 -8.027 1.00 93.75 94 HIS A N 1
ATOM 721 C CA . HIS A 1 94 ? -10.380 3.787 -9.228 1.00 93.75 94 HIS A CA 1
ATOM 722 C C . HIS A 1 94 ? -8.907 3.580 -9.634 1.00 93.75 94 HIS A C 1
ATOM 724 O O . HIS A 1 94 ? -8.519 3.954 -10.741 1.00 93.75 94 HIS A O 1
ATOM 730 N N . ARG A 1 95 ? -8.077 3.054 -8.730 1.00 90.12 95 ARG A N 1
ATOM 731 C CA . ARG A 1 95 ? -6.632 2.883 -8.926 1.00 90.12 95 ARG A CA 1
ATOM 732 C C . ARG A 1 95 ? -6.304 1.709 -9.842 1.00 90.12 95 ARG A C 1
ATOM 734 O O . ARG A 1 95 ? -5.368 1.881 -10.653 1.00 90.12 95 ARG A O 1
#

Mean predicted aligned error: 6.01 Å

Foldseek 3Di:
DDDDVVVVVVVVVVVVVVVVVVVVVCVVPNDCDDPNPPDDDDPVVDDDPVVVLCVVLVCQQPVLVCCVVPPCDPQCPPPVNVVVSVVSNVVSVVD

Sequence (95 aa):
MQCSPSLALALSSLLGALGFLLLCLNLRAPARYGKHQEKPGKPWARVPARCAWFLQELPSFLVPALLLALRSPPRLEPLGCRLLCGMFCGHYFHR

=== Feature glossary ===
A reading guide for the features in this record.

Start from the sequence.

  · This is the polypeptide sequence — one letter per residue, N-terminus first. Length ranges from a few dozen residues for small domains to over a thousand for large multi-domain proteins.

Fold it, and you get atomic coordinates and the backbone conformation that goes with them.

  · Structure coordinates are given as an mmCIF _atom_site loop: one row per atom with element, residue name, chain id, sequence number, and x/y/z position in Å. Only the four main-chain atoms per residue are included here; side chains are omitted to keep the record compact.

  · Backbone dihedral angles. Every residue except chain termini has a φ (preceding-C → N → Cα → C) and a ψ (N → Cα → C → next-N). They are reported in degrees following the IUPAC sign convention. Secondary structure is essentially a statement about which (φ, ψ) basin each residue occupies.

  · The SS8 string is DSSP's per-residue secondary-structure call. α-helix (H) means an i→i+4 H-bond ladder; β-strand (E) means the residue participates in a β-sheet; 3₁₀ (G) and π (I) are tighter and wider helices; T/S are turns/bends; '-' is loop.

  · SS3 is a coarse helix/strand/coil call (letters a/b/c) made by the P-SEA algorithm from inter-Cα distances and dihedrals. It is less detailed than DSSP but needs only Cα positions.

Summarize the fold with a handful of shape descriptors and a per-residue structural alphabet.

  · Radius of gyration (Rg) is the root-mean-square distance of Cα atoms from their centroid — a single number for overall size and compactness. A globular domain of N residues has Rg ≈ 2.2·N^0.38 Å; an extended or disordered chain has a much larger Rg. The Cα contact count is the number of residue pairs whose Cα atoms are within 8 Å and are more than four positions apart in sequence — a standard proxy for tertiary packing density. The bounding box is the smallest axis-aligned box enclosing all Cα atoms.

  · The Foldseek 3Di string encodes local tertiary geometry as a 20-letter alphabet — one character per residue — derived from the relative positions of nearby Cα atoms. Unlike the amino-acid sequence, 3Di is a direct function of the 3D structure, so two proteins with the same fold have similar 3Di strings even at low sequence identity.

  · Solvent-accessible surface area (SASA) is the area in Å² traced out by the centre of a 1.4 Å probe sphere (a water molecule) rolled over the protein's van der Waals surface (Shrake–Rupley / Lee–Richards construction). Buried residues have near-zero SASA; fully exposed residues can exceed 200 Å². The total SASA scales roughly with the number of surface residues.

Ask how reliable the model is.

  · pLDDT (predicted Local Distance Difference Test) is AlphaFold's per-residue confidence score, ranging from 0 to 100. Values above 90 indicate high confidence (typically well-packed cores); 70–90 is confident; 50–70 low confidence; below 50 usually means the region is disordered or the prediction is unreliable there. AlphaFold stores pLDDT in the mmCIF B-factor column.

  · B-factor (Debye–Waller factor) reflects atomic displacement in the crystal lattice. It is an experimental observable (units Å²), not a prediction; low values mean the atom is pinned down, high values mean it moves or is heterogeneous across the crystal.

  · Predicted Aligned Error (PAE) is an AlphaFold confidence matrix: entry (i, j) is the expected error in the position of residue j, in ångströms, when the prediction is superimposed on the true structure at residue i. Low PAE within a block of residues means that block is internally rigid and well-predicted; high PAE between two blocks means their relative placement is uncertain even if each block individually is confident.

Place it in context: what it resembles, what it is annotated as, and how it looks.

  · Nearest PDB neighbors are the top structural matches found by Foldseek when searching this structure against the entire Protein Data Bank. Each hit reports a TM-score (0 to 1; >0.5 almost always implies the same fold) and an E-value. These are *structural* homologs — they may share no detectable sequence similarity.

  · Functional annotations link the protein to curated databases. InterPro entries identify conserved domains and families by matching the sequence against member-database signatures (Pfam, PROSITE, CDD, …). Gene Ontology (GO) terms describe molecular function, biological process, and cellular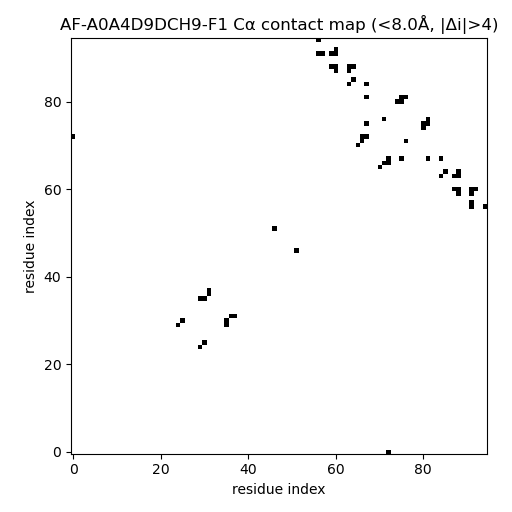 component in a controlled vocabulary. CATH places the structure in a hierarchical fold classification (Class/Architecture/Topology/Homologous-superfamily). The organism is the source species.

  · Three diagnostic plots accompany the record. The Cα contact map visualizes the tertiary structure as a 2D adjacency matrix (8 Å cutoff, sequence-local contacts suppressed). The Ramachandran plot shows the distribution of backbone (φ, ψ) torsions, with points in the α and β basins reflecting secondary structure content. The PAE plot shows AlphaFold's inter-residue confidence as a color matrix.

  · Six rendered views show the 3D structure from the faces of a cube — i.e. along ±x, ±y, ±z. Rendering representation is drawn randomly per protein from cartoon (secondary-structure ribbons), sticks (backbone bonds), or molecular surface; coloring is either N→C rainbow (blue at the N-terminus through red at the C-terminus) or one color per chain.